Protein AF-I1ZFX1-F1 (afdb_monomer_lite)

Sequence (145 aa):
DFDRLTKVFKNWYSTNLETKEHALRGWNWGKAEFGKAELAFNVQNRPAFEIPYSEISNTNLAGKNEVAVEFSLPAGGDEGANGSLGGAKGKGKKAGAGKDQLVEMRFYIPGTTTKKETMEDGEAPSDAEDEEEQNAANLFYDTLM

Secondary structure (DSSP, 8-state):
-HHHHHHHIIIII-------PPP-S-----EEEE-SSEEEEEETTEEEEEEEGGGEEEEEEEETTEEEEEEP--SSS---TT-TTTGGGSTTTTTTSSSSPP-EEEEE--SEEE------S-----------EEEHHHHHHHHT-

Structure (mmCIF, N/CA/C/O backbone):
data_AF-I1ZFX1-F1
#
_entry.id   AF-I1ZFX1-F1
#
loop_
_atom_site.group_PDB
_atom_site.id
_atom_site.type_symbol
_atom_site.label_atom_id
_atom_site.label_alt_id
_atom_site.label_comp_id
_atom_site.label_asym_id
_atom_site.label_entity_id
_atom_site.la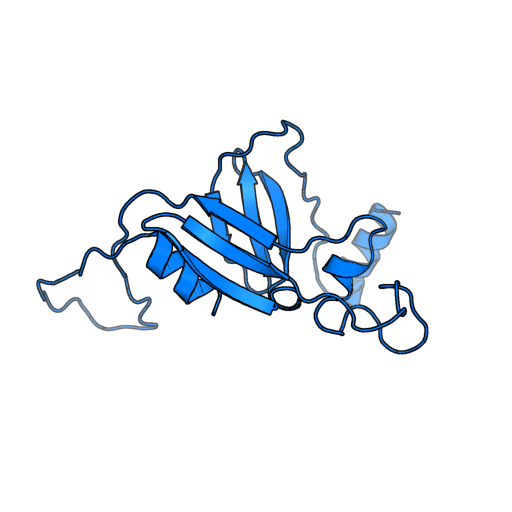bel_seq_id
_atom_site.pdbx_PDB_ins_code
_atom_site.Cartn_x
_atom_site.Cartn_y
_atom_site.Cartn_z
_atom_site.occupancy
_atom_site.B_iso_or_equiv
_atom_site.auth_seq_id
_atom_site.auth_comp_id
_atom_site.auth_asym_id
_atom_site.auth_atom_id
_atom_site.pdbx_PDB_model_num
ATOM 1 N N . ASP A 1 1 ? 14.882 -0.072 -22.836 1.00 90.94 1 ASP A N 1
ATOM 2 C CA . ASP A 1 1 ? 15.106 -1.305 -22.040 1.00 90.94 1 ASP A CA 1
ATOM 3 C C . ASP A 1 1 ? 13.920 -2.250 -21.917 1.00 90.94 1 ASP A C 1
ATOM 5 O O . ASP A 1 1 ? 14.157 -3.452 -21.917 1.00 90.94 1 ASP A O 1
ATOM 9 N N . PHE A 1 2 ? 12.677 -1.765 -21.838 1.00 93.88 2 PHE A N 1
ATOM 10 C CA . PHE A 1 2 ? 11.494 -2.612 -21.622 1.00 93.88 2 PHE A CA 1
ATOM 11 C C . PHE A 1 2 ? 11.383 -3.820 -22.576 1.00 93.88 2 PHE A C 1
ATOM 13 O O . PHE A 1 2 ? 11.286 -4.953 -22.110 1.00 93.88 2 PHE A O 1
ATOM 20 N N . ASP A 1 3 ? 11.508 -3.625 -23.893 1.00 95.75 3 ASP A N 1
ATOM 21 C CA . ASP A 1 3 ? 11.422 -4.730 -24.868 1.00 95.75 3 ASP A CA 1
ATOM 22 C C . ASP A 1 3 ? 12.538 -5.768 -24.699 1.00 95.75 3 ASP A C 1
ATOM 24 O O . ASP A 1 3 ? 12.346 -6.968 -24.912 1.00 95.75 3 ASP A O 1
ATOM 28 N N . ARG A 1 4 ? 13.728 -5.304 -24.304 1.00 97.00 4 ARG A N 1
ATOM 29 C CA . ARG A 1 4 ? 14.879 -6.167 -24.033 1.00 97.00 4 ARG A CA 1
ATOM 30 C C . ARG A 1 4 ? 14.625 -7.008 -22.784 1.00 97.00 4 ARG A C 1
ATOM 32 O O . ARG A 1 4 ? 14.828 -8.217 -22.832 1.00 97.00 4 ARG A O 1
ATOM 39 N N . LEU A 1 5 ? 14.145 -6.391 -21.704 1.00 96.88 5 LEU A N 1
ATOM 40 C CA . LEU A 1 5 ? 13.791 -7.089 -20.466 1.00 96.88 5 LEU A CA 1
ATOM 41 C C . LEU A 1 5 ? 12.642 -8.075 -20.694 1.00 96.88 5 LEU A C 1
ATOM 43 O O . LEU A 1 5 ? 12.754 -9.227 -20.298 1.00 96.88 5 LEU A O 1
ATOM 47 N N . THR A 1 6 ? 11.600 -7.682 -21.424 1.00 97.00 6 THR A N 1
ATOM 48 C CA . THR A 1 6 ? 10.469 -8.560 -21.762 1.00 97.00 6 THR A CA 1
ATOM 49 C C . THR A 1 6 ? 10.938 -9.847 -22.443 1.00 97.00 6 THR A C 1
ATOM 51 O O . THR A 1 6 ? 10.527 -10.940 -22.059 1.00 97.00 6 THR A O 1
ATOM 54 N N . LYS A 1 7 ? 11.860 -9.744 -23.413 1.00 97.12 7 LYS A N 1
ATOM 55 C CA . LYS A 1 7 ? 12.458 -10.918 -24.069 1.00 97.12 7 LYS A CA 1
ATOM 56 C C . LYS A 1 7 ? 13.261 -11.782 -23.097 1.00 97.12 7 LYS A C 1
ATOM 58 O O . LYS A 1 7 ? 13.152 -13.000 -23.155 1.00 97.12 7 LYS A O 1
ATOM 63 N N . VAL A 1 8 ? 14.049 -11.175 -22.209 1.00 97.62 8 VAL A N 1
ATOM 64 C CA . VAL A 1 8 ? 14.838 -11.900 -21.197 1.00 97.62 8 VAL A CA 1
ATOM 65 C C . VAL A 1 8 ? 13.930 -12.671 -20.239 1.00 97.62 8 VAL A C 1
ATOM 67 O O . VAL A 1 8 ? 14.115 -13.873 -20.067 1.00 97.62 8 VAL A O 1
ATOM 70 N N . PHE A 1 9 ? 12.917 -12.016 -19.667 1.00 97.31 9 PHE A N 1
ATOM 71 C CA . PHE A 1 9 ? 11.991 -12.653 -18.730 1.00 97.31 9 PHE A CA 1
ATOM 72 C C . PHE A 1 9 ? 11.197 -13.785 -19.375 1.00 97.31 9 PHE A C 1
ATOM 74 O O . PHE A 1 9 ? 11.099 -14.873 -18.803 1.00 97.31 9 PHE A O 1
ATOM 81 N N . LYS A 1 10 ? 10.735 -13.574 -20.609 1.00 96.81 10 LYS A N 1
ATOM 82 C CA . LYS A 1 10 ? 10.026 -14.604 -21.361 1.00 96.81 10 LYS A CA 1
ATOM 83 C C . LYS A 1 10 ? 10.921 -15.796 -21.698 1.00 96.81 10 LYS A C 1
ATOM 85 O O . LYS A 1 10 ? 10.506 -16.932 -21.512 1.00 96.81 10 LYS A O 1
ATOM 90 N N . ASN A 1 11 ? 12.139 -15.550 -22.182 1.00 96.94 11 ASN A N 1
ATOM 91 C CA . ASN A 1 11 ? 13.005 -16.618 -22.681 1.00 96.94 11 ASN A CA 1
ATOM 92 C C . ASN A 1 11 ? 13.703 -17.402 -21.566 1.00 96.94 11 ASN A C 1
ATOM 94 O O . ASN A 1 11 ? 13.947 -18.591 -21.737 1.00 96.94 11 ASN A O 1
ATOM 98 N N . TRP A 1 12 ? 14.088 -16.747 -20.468 1.00 97.69 12 TRP A N 1
ATOM 99 C CA . TRP A 1 12 ? 14.933 -17.363 -19.435 1.00 97.69 12 TRP A CA 1
ATOM 100 C C . TRP A 1 12 ? 14.183 -17.700 -18.152 1.00 97.69 12 TRP A C 1
ATOM 102 O O . TRP A 1 12 ? 14.554 -18.655 -17.477 1.00 97.69 12 TRP A O 1
ATOM 112 N N . TYR A 1 13 ? 13.128 -16.953 -17.822 1.00 96.75 13 TYR A N 1
ATOM 113 C CA . TYR A 1 13 ? 12.346 -17.172 -16.602 1.00 96.75 13 TYR A CA 1
ATOM 114 C C . TYR A 1 13 ? 10.946 -17.727 -16.881 1.00 96.75 13 TYR A C 1
ATOM 116 O O . TYR A 1 13 ? 10.249 -18.090 -15.943 1.00 96.75 13 TYR A O 1
ATOM 124 N N . SER A 1 14 ? 10.548 -17.846 -18.156 1.00 96.94 14 SER A N 1
ATOM 125 C CA . SER A 1 14 ? 9.189 -18.241 -18.563 1.00 96.94 14 SER A CA 1
ATOM 126 C C . SER A 1 14 ? 8.096 -17.354 -17.951 1.00 96.94 14 SER A C 1
ATOM 128 O O . SER A 1 14 ? 6.978 -17.804 -17.714 1.00 96.94 14 SER A O 1
ATOM 130 N N . THR A 1 15 ? 8.419 -16.079 -17.718 1.00 95.94 15 THR A N 1
ATOM 131 C CA . THR A 1 15 ? 7.538 -15.110 -17.056 1.00 95.94 15 THR A CA 1
ATOM 132 C C . THR A 1 15 ? 7.232 -13.950 -17.994 1.00 95.94 15 THR A C 1
ATOM 134 O O . THR A 1 15 ? 8.124 -13.427 -18.665 1.00 95.94 15 THR A O 1
ATOM 137 N N . ASN A 1 16 ? 5.973 -13.513 -18.021 1.00 95.56 16 ASN A N 1
ATOM 138 C CA . ASN A 1 16 ? 5.588 -12.294 -18.723 1.00 95.56 16 ASN A CA 1
ATOM 139 C C . ASN A 1 16 ? 5.927 -11.076 -17.857 1.00 95.56 16 ASN A C 1
ATOM 141 O O . ASN A 1 16 ? 5.533 -11.009 -16.696 1.00 95.56 16 ASN A O 1
ATOM 145 N N . LEU A 1 17 ? 6.664 -10.116 -18.419 1.00 95.31 17 LEU A N 1
ATOM 146 C CA . LEU A 1 17 ? 6.922 -8.842 -17.756 1.00 95.31 17 LEU A CA 1
ATOM 147 C C . LEU A 1 17 ? 5.696 -7.937 -17.921 1.00 95.31 17 LEU A C 1
ATOM 149 O O . LEU A 1 17 ? 5.394 -7.505 -19.032 1.00 95.31 17 LEU A O 1
ATOM 153 N N . GLU A 1 18 ? 4.995 -7.669 -16.825 1.00 93.31 18 GLU A N 1
ATOM 154 C CA . GLU A 1 18 ? 3.764 -6.879 -16.829 1.00 93.31 18 GLU A CA 1
ATOM 155 C C . GLU A 1 18 ? 4.039 -5.378 -16.679 1.00 93.31 18 GLU A C 1
ATOM 157 O O . GLU A 1 18 ? 4.926 -4.950 -15.936 1.00 93.31 18 GLU A O 1
ATOM 162 N N . THR A 1 19 ? 3.249 -4.557 -17.374 1.00 93.50 19 THR A N 1
ATOM 163 C CA . THR A 1 19 ? 3.225 -3.106 -17.165 1.00 93.50 19 THR A CA 1
ATOM 164 C C . THR A 1 19 ? 2.211 -2.782 -16.073 1.00 93.50 19 THR A C 1
ATOM 166 O O . THR A 1 19 ? 1.006 -2.838 -16.308 1.00 93.50 19 THR A O 1
ATOM 169 N N . LYS A 1 20 ? 2.697 -2.434 -14.878 1.00 92.50 20 LYS A N 1
ATOM 170 C CA . LYS A 1 20 ? 1.866 -2.018 -13.740 1.00 92.50 20 LYS A CA 1
ATOM 171 C C . LYS A 1 20 ? 1.864 -0.489 -13.650 1.00 92.50 20 LYS A C 1
ATOM 173 O O . LYS A 1 20 ? 2.904 0.108 -13.391 1.00 92.50 20 LYS A O 1
ATOM 178 N N . GLU A 1 21 ? 0.719 0.145 -13.905 1.00 94.06 21 GLU A N 1
ATOM 179 C CA . GLU A 1 21 ? 0.563 1.600 -13.759 1.00 94.06 21 GLU A CA 1
ATOM 180 C C . GLU A 1 21 ? 0.096 1.975 -12.349 1.00 94.06 21 GLU A C 1
ATOM 182 O O . GLU A 1 21 ? -0.942 1.493 -11.886 1.00 94.06 21 GLU A O 1
ATOM 187 N N . HIS A 1 22 ? 0.806 2.904 -11.706 1.00 95.69 22 HIS A N 1
ATOM 188 C CA . HIS A 1 22 ? 0.440 3.424 -10.388 1.00 95.69 22 HIS A CA 1
ATOM 189 C C . HIS A 1 22 ? -0.608 4.543 -10.447 1.00 95.69 22 HIS A C 1
ATOM 191 O O . HIS A 1 22 ? -0.761 5.257 -11.444 1.00 95.69 22 HIS A O 1
ATOM 197 N N . ALA A 1 23 ? -1.349 4.715 -9.353 1.00 95.81 23 ALA A N 1
ATOM 198 C CA . ALA A 1 23 ? -2.310 5.798 -9.193 1.00 95.81 23 ALA A CA 1
ATOM 199 C C . ALA A 1 23 ? -1.596 7.138 -8.944 1.00 95.81 23 ALA A C 1
ATOM 201 O O . ALA A 1 23 ? -0.923 7.320 -7.937 1.00 95.81 23 ALA A O 1
ATOM 202 N N . LEU A 1 24 ? -1.806 8.117 -9.830 1.00 95.12 24 LEU A N 1
ATOM 203 C CA . LEU A 1 24 ? -1.152 9.437 -9.754 1.00 95.12 24 LEU A CA 1
ATOM 204 C C . LEU A 1 24 ? -2.059 10.558 -9.219 1.00 95.12 24 LEU A C 1
ATOM 206 O O . LEU A 1 24 ? -1.671 11.720 -9.201 1.00 95.12 24 LEU A O 1
ATOM 210 N N . ARG A 1 25 ? -3.291 10.235 -8.802 1.00 92.38 25 ARG A N 1
ATOM 211 C CA . ARG A 1 25 ? -4.285 11.237 -8.366 1.00 92.38 25 ARG A CA 1
ATOM 212 C C . ARG A 1 25 ? -4.029 11.803 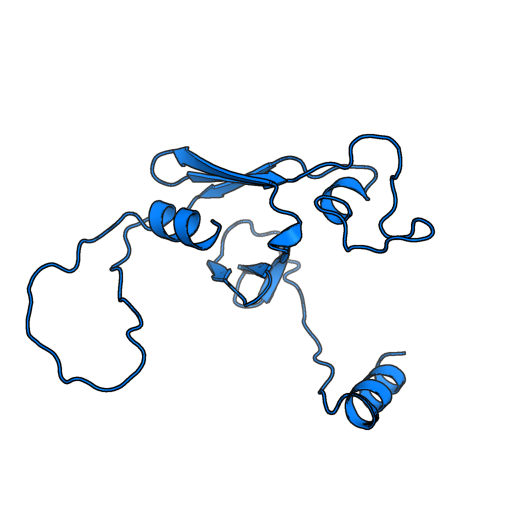-6.966 1.00 92.38 25 ARG A C 1
ATOM 214 O O . ARG A 1 25 ? -4.644 12.803 -6.613 1.00 92.38 25 ARG A O 1
ATOM 221 N N . GLY A 1 26 ? -3.187 11.148 -6.165 1.00 93.12 26 GLY A N 1
ATOM 222 C CA . GLY A 1 26 ? -2.895 11.557 -4.785 1.00 93.12 26 GLY A CA 1
ATOM 223 C C . GLY A 1 26 ? -4.054 11.365 -3.798 1.00 93.12 26 GLY A C 1
ATOM 224 O O . GLY A 1 26 ? -4.051 11.968 -2.731 1.00 93.12 26 GLY A O 1
ATOM 225 N N . TRP A 1 27 ? -5.064 10.561 -4.143 1.00 97.06 27 TRP A N 1
ATOM 226 C CA . TRP A 1 27 ? -6.152 10.232 -3.221 1.00 97.06 27 TRP A CA 1
ATOM 227 C C . TRP A 1 27 ? -5.656 9.290 -2.125 1.00 97.06 27 TRP A C 1
ATOM 229 O O . TRP A 1 27 ? -4.926 8.342 -2.402 1.00 97.06 27 TRP A O 1
ATOM 239 N N . ASN A 1 28 ? -6.100 9.530 -0.894 1.00 95.62 28 ASN A N 1
ATOM 240 C CA . ASN A 1 28 ? -5.742 8.742 0.285 1.00 95.62 28 ASN A CA 1
ATOM 241 C C . ASN A 1 28 ? -6.846 7.760 0.720 1.00 95.62 28 ASN A C 1
ATOM 243 O O . ASN A 1 28 ? -6.791 7.231 1.826 1.00 95.62 28 ASN A O 1
ATOM 247 N N . TRP A 1 29 ? -7.850 7.516 -0.127 1.00 95.62 29 TRP A N 1
ATOM 248 C CA . TRP A 1 29 ? -8.898 6.519 0.102 1.00 95.62 29 TRP A CA 1
ATOM 249 C C . TRP A 1 29 ? -8.893 5.470 -1.008 1.00 95.62 29 TRP A C 1
ATOM 251 O O . TRP A 1 29 ? -8.628 5.767 -2.175 1.00 95.62 29 TRP A O 1
ATOM 261 N N . GLY A 1 30 ? -9.204 4.233 -0.639 1.00 95.12 30 GLY A N 1
ATOM 262 C CA . GLY A 1 30 ? -9.028 3.092 -1.520 1.00 95.12 30 GLY A CA 1
ATOM 263 C C . GLY A 1 30 ? -9.278 1.775 -0.806 1.00 95.12 30 GLY A C 1
ATOM 264 O O . GLY A 1 30 ? -9.979 1.729 0.205 1.00 95.12 30 GLY A O 1
ATOM 265 N N . LYS A 1 31 ? -8.703 0.708 -1.351 1.00 93.69 31 LYS A N 1
ATOM 266 C CA . LYS A 1 31 ? -8.743 -0.631 -0.767 1.00 93.69 31 LYS A CA 1
ATOM 267 C C . LYS A 1 31 ? -7.331 -1.121 -0.528 1.00 93.69 31 LYS A C 1
ATOM 269 O O . LYS A 1 31 ? -6.472 -0.966 -1.388 1.00 93.69 31 LYS A O 1
ATOM 274 N N . ALA A 1 32 ? -7.120 -1.730 0.622 1.00 93.31 32 ALA A N 1
ATOM 275 C CA . ALA A 1 32 ? -5.930 -2.512 0.857 1.00 93.31 32 ALA A CA 1
ATOM 276 C C . ALA A 1 32 ? -6.139 -3.945 0.362 1.00 93.31 32 ALA A C 1
ATOM 278 O O . ALA A 1 32 ? -7.138 -4.577 0.701 1.00 93.31 32 ALA A O 1
ATOM 279 N N . GLU A 1 33 ? -5.193 -4.445 -0.421 1.00 93.69 33 GLU A N 1
ATOM 280 C CA . GLU A 1 33 ? -5.165 -5.815 -0.916 1.00 93.69 33 GLU A CA 1
ATOM 281 C C . GLU A 1 33 ? -3.904 -6.516 -0.420 1.00 93.69 33 GLU A C 1
ATOM 283 O O . GLU A 1 33 ? -2.790 -6.000 -0.534 1.00 93.69 33 GLU A O 1
ATOM 288 N N . PHE A 1 34 ? -4.096 -7.705 0.142 1.00 93.44 34 PHE A N 1
ATOM 289 C CA . PHE A 1 34 ? -3.025 -8.538 0.665 1.00 93.44 34 PHE A CA 1
ATOM 290 C C . PHE A 1 34 ? -2.545 -9.481 -0.433 1.00 93.44 34 PHE A C 1
ATOM 292 O O . PHE A 1 34 ? -3.245 -10.415 -0.823 1.00 93.44 34 PHE A O 1
ATOM 299 N N . GLY A 1 35 ? -1.364 -9.195 -0.975 1.00 92.81 35 GLY A N 1
ATOM 300 C CA . GLY A 1 35 ? -0.682 -10.071 -1.913 1.00 92.81 35 GLY A CA 1
ATOM 301 C C . GLY A 1 35 ? 0.134 -11.144 -1.194 1.00 92.81 35 GLY A C 1
ATOM 302 O O . GLY A 1 35 ? 0.159 -11.250 0.025 1.00 92.81 35 GLY A O 1
ATOM 303 N N . LYS A 1 36 ? 0.885 -11.938 -1.962 1.00 91.62 36 LYS A N 1
ATOM 304 C CA . LYS A 1 36 ? 1.744 -12.988 -1.390 1.00 91.62 36 LYS A CA 1
ATOM 305 C C . LYS A 1 36 ? 2.921 -12.439 -0.569 1.00 91.62 36 LYS A C 1
ATOM 307 O O . LYS A 1 36 ? 3.395 -13.109 0.341 1.00 91.62 36 LYS A O 1
ATOM 312 N N . ALA A 1 37 ? 3.452 -11.277 -0.943 1.00 90.69 37 ALA A N 1
ATOM 313 C CA . ALA A 1 37 ? 4.684 -10.726 -0.367 1.00 90.69 37 ALA A CA 1
ATOM 314 C C . ALA A 1 37 ? 4.572 -9.249 0.040 1.00 90.69 37 ALA A C 1
ATOM 316 O O . ALA A 1 37 ? 5.522 -8.689 0.594 1.00 90.69 37 ALA A O 1
ATOM 317 N N . GLU A 1 38 ? 3.445 -8.611 -0.267 1.00 93.44 38 GLU A N 1
ATOM 318 C CA . GLU A 1 38 ? 3.246 -7.180 -0.084 1.00 93.44 38 GLU A CA 1
ATOM 319 C C . GLU A 1 38 ? 1.774 -6.841 0.148 1.00 93.44 38 GLU A C 1
ATOM 321 O O . GLU A 1 38 ? 0.873 -7.485 -0.388 1.00 93.44 38 GLU A O 1
ATOM 326 N N . LEU A 1 39 ? 1.558 -5.784 0.921 1.00 95.06 39 LEU A N 1
ATOM 327 C CA . LEU A 1 39 ? 0.300 -5.065 1.033 1.00 95.06 39 LEU A CA 1
ATOM 328 C C . LEU A 1 39 ? 0.253 -3.993 -0.063 1.00 95.06 39 LEU A C 1
ATOM 330 O O . LEU A 1 39 ? 1.110 -3.110 -0.088 1.00 95.06 39 LEU A O 1
ATOM 334 N N . ALA A 1 40 ? -0.751 -4.028 -0.937 1.00 96.38 40 ALA A N 1
ATOM 335 C CA . ALA A 1 40 ? -0.972 -3.009 -1.962 1.00 96.38 40 ALA A CA 1
ATOM 336 C C . ALA A 1 40 ? -2.153 -2.108 -1.583 1.00 96.38 40 ALA A C 1
ATOM 338 O O . ALA A 1 40 ? -3.255 -2.593 -1.329 1.00 96.38 40 ALA A O 1
ATOM 339 N N . PHE A 1 41 ? -1.952 -0.788 -1.570 1.00 97.19 41 PHE A N 1
ATOM 340 C CA . PHE A 1 41 ? -3.050 0.163 -1.393 1.00 97.19 41 PHE A CA 1
ATOM 341 C C . PHE A 1 41 ? -3.540 0.654 -2.754 1.00 97.19 41 PHE A C 1
ATOM 343 O O . PHE A 1 41 ? -2.868 1.437 -3.425 1.00 97.19 41 PHE A O 1
ATOM 350 N N . ASN A 1 42 ? -4.720 0.201 -3.165 1.00 96.31 42 ASN A N 1
ATOM 351 C CA . ASN A 1 42 ? -5.300 0.477 -4.469 1.00 96.31 42 ASN A CA 1
ATOM 352 C C . ASN A 1 42 ? -6.268 1.662 -4.437 1.00 96.31 42 ASN A C 1
ATOM 354 O O . ASN A 1 42 ? -7.263 1.672 -3.709 1.00 96.31 42 ASN A O 1
ATOM 358 N N . VAL A 1 43 ? -6.042 2.618 -5.335 1.00 96.81 43 VAL A N 1
ATOM 359 C CA . VAL A 1 43 ? -6.932 3.743 -5.626 1.00 96.81 43 VAL A CA 1
ATOM 360 C C . VAL A 1 43 ? -7.523 3.518 -7.014 1.00 96.81 43 VAL A C 1
ATOM 362 O O . VAL A 1 43 ? -6.806 3.532 -8.012 1.00 96.81 43 VAL A O 1
ATOM 365 N N . GLN A 1 44 ? -8.838 3.298 -7.095 1.00 93.50 44 GLN A N 1
ATOM 366 C CA . GLN A 1 44 ? -9.528 2.955 -8.352 1.00 93.50 44 GLN A CA 1
ATOM 367 C C . GLN A 1 44 ? -8.883 1.772 -9.107 1.00 93.50 44 GLN A C 1
ATOM 369 O O . GLN A 1 44 ? -8.639 1.857 -10.309 1.00 93.50 44 GLN A O 1
ATOM 374 N N . ASN A 1 45 ? -8.609 0.670 -8.398 1.00 91.88 45 ASN A N 1
ATOM 375 C CA . ASN A 1 45 ? -7.991 -0.554 -8.937 1.00 91.88 45 ASN A CA 1
ATOM 376 C C . ASN A 1 45 ? -6.577 -0.358 -9.519 1.00 91.88 45 ASN A C 1
ATOM 378 O O . ASN A 1 45 ? -6.121 -1.170 -10.320 1.00 91.88 45 ASN A O 1
ATOM 382 N N . ARG A 1 46 ? -5.885 0.719 -9.136 1.00 94.88 46 ARG A N 1
ATOM 383 C CA . ARG A 1 46 ? -4.467 0.935 -9.438 1.00 94.88 46 ARG A CA 1
ATOM 384 C C . ARG A 1 46 ? -3.691 1.070 -8.131 1.00 94.88 46 ARG A C 1
ATOM 386 O O . ARG A 1 46 ? -4.158 1.814 -7.264 1.00 94.88 46 ARG A O 1
ATOM 393 N N . PRO A 1 47 ? -2.525 0.426 -7.980 1.00 96.25 47 PRO A N 1
ATOM 394 C CA . PRO A 1 47 ? -1.713 0.577 -6.778 1.00 96.25 47 PRO A CA 1
ATOM 395 C C . PRO A 1 47 ? -1.244 2.025 -6.647 1.00 96.25 47 PRO A C 1
ATOM 397 O O . PRO A 1 47 ? -0.690 2.599 -7.581 1.00 96.25 47 PRO A O 1
ATOM 400 N N . ALA A 1 48 ? -1.481 2.646 -5.499 1.00 96.81 48 ALA A N 1
ATOM 401 C CA . ALA A 1 48 ? -0.836 3.903 -5.140 1.00 96.81 48 ALA A CA 1
ATOM 402 C C . ALA A 1 48 ? 0.567 3.633 -4.588 1.00 96.81 48 ALA A C 1
ATOM 404 O O . ALA A 1 48 ? 1.522 4.293 -4.988 1.00 96.81 48 ALA A O 1
ATOM 405 N N . PHE A 1 49 ? 0.688 2.639 -3.708 1.00 95.94 49 PHE A N 1
ATOM 406 C CA . PHE A 1 49 ? 1.952 2.164 -3.158 1.00 95.94 49 PHE A CA 1
ATOM 407 C C . PHE A 1 49 ? 1.837 0.703 -2.714 1.00 95.94 49 PHE A C 1
ATOM 409 O O . PHE A 1 49 ? 0.736 0.190 -2.482 1.00 95.94 49 PHE A O 1
ATOM 416 N N . GLU A 1 50 ? 2.993 0.070 -2.547 1.00 95.44 50 GLU A N 1
ATOM 417 C CA . GLU A 1 50 ? 3.140 -1.287 -2.042 1.00 95.44 50 GLU A CA 1
ATOM 418 C C . GLU A 1 50 ? 4.096 -1.318 -0.844 1.00 95.44 50 GLU A C 1
ATOM 420 O O . GLU A 1 50 ? 5.161 -0.696 -0.859 1.00 95.44 50 GLU A O 1
ATOM 425 N N . ILE A 1 51 ? 3.715 -2.056 0.198 1.00 93.94 51 ILE A N 1
ATOM 426 C CA . ILE A 1 51 ? 4.516 -2.275 1.401 1.00 93.94 51 ILE A CA 1
ATOM 427 C C . ILE A 1 51 ? 4.899 -3.757 1.462 1.00 93.94 51 ILE A C 1
ATOM 429 O O . ILE A 1 51 ? 4.036 -4.597 1.725 1.00 93.94 51 ILE A O 1
ATOM 433 N N . PRO A 1 52 ? 6.179 -4.110 1.250 1.00 92.69 52 PRO A N 1
ATOM 434 C CA . PRO A 1 52 ? 6.645 -5.477 1.441 1.00 92.69 52 PRO A CA 1
ATOM 435 C C . PRO A 1 52 ? 6.546 -5.889 2.911 1.00 92.69 52 PRO A C 1
ATOM 437 O O . PRO A 1 52 ? 7.009 -5.153 3.784 1.00 92.69 52 PRO A O 1
ATOM 440 N N . TYR A 1 53 ? 6.052 -7.096 3.191 1.00 90.56 53 TYR A N 1
ATOM 441 C CA . TYR A 1 53 ? 5.931 -7.588 4.573 1.00 90.56 53 TYR A CA 1
ATOM 442 C C . TYR A 1 53 ? 7.282 -7.652 5.298 1.00 90.56 53 TYR A C 1
ATOM 444 O O . TYR A 1 53 ? 7.364 -7.433 6.501 1.00 90.56 53 TYR A O 1
ATOM 452 N N . SER A 1 54 ? 8.374 -7.857 4.554 1.00 87.88 54 SER A N 1
ATOM 453 C CA . SER A 1 54 ? 9.736 -7.855 5.097 1.00 87.88 54 SER A CA 1
ATOM 454 C C . SER A 1 54 ? 10.195 -6.506 5.666 1.00 87.88 54 SER A C 1
ATOM 456 O O . SER A 1 54 ? 11.207 -6.465 6.358 1.00 87.88 54 SER A O 1
ATOM 458 N N . GLU A 1 55 ? 9.519 -5.401 5.345 1.00 88.31 55 GLU A N 1
ATOM 459 C CA . GLU A 1 55 ? 9.843 -4.069 5.874 1.00 88.31 55 GLU A CA 1
ATOM 460 C C . GLU A 1 55 ? 9.045 -3.725 7.139 1.00 88.31 55 GLU A C 1
ATOM 462 O O . GLU A 1 55 ? 9.422 -2.803 7.866 1.00 88.31 55 GLU A O 1
ATOM 467 N N . ILE A 1 56 ? 7.977 -4.476 7.428 1.00 90.88 56 ILE A N 1
ATOM 468 C CA . ILE A 1 56 ? 7.120 -4.243 8.588 1.00 90.88 56 ILE A CA 1
ATOM 469 C C . ILE A 1 56 ? 7.832 -4.765 9.840 1.00 90.88 56 ILE A C 1
ATOM 471 O O . ILE A 1 56 ? 8.201 -5.937 9.953 1.00 90.88 56 ILE A O 1
ATOM 475 N N . SER A 1 57 ? 8.072 -3.864 10.788 1.00 90.38 57 SER A N 1
ATOM 476 C CA . SER A 1 57 ? 8.646 -4.190 12.090 1.00 90.38 57 SER A CA 1
ATOM 477 C C . SER A 1 57 ? 7.612 -4.831 12.991 1.00 90.38 57 SER A C 1
ATOM 479 O O . SER A 1 57 ? 7.868 -5.895 13.555 1.00 90.38 57 SER A O 1
ATOM 481 N N . ASN A 1 58 ? 6.484 -4.140 13.106 1.00 91.06 58 ASN A N 1
ATOM 482 C CA . ASN A 1 58 ? 5.422 -4.388 14.052 1.00 91.06 58 ASN A CA 1
ATOM 483 C C . ASN A 1 58 ? 4.126 -3.790 13.492 1.00 91.06 58 ASN A C 1
ATOM 485 O O . ASN A 1 58 ? 4.155 -2.808 12.746 1.00 91.06 58 ASN A O 1
ATOM 489 N N . THR A 1 59 ? 3.002 -4.368 13.882 1.00 92.75 59 THR A N 1
ATOM 490 C CA . THR A 1 59 ? 1.668 -3.862 13.560 1.00 92.75 59 THR A CA 1
ATOM 491 C C . THR A 1 59 ? 0.941 -3.661 14.885 1.00 92.75 59 THR A C 1
ATOM 493 O O . THR A 1 59 ? 1.181 -4.405 15.832 1.00 92.75 59 THR A O 1
ATOM 496 N N . ASN A 1 60 ? 0.080 -2.652 14.993 1.00 92.81 60 ASN A N 1
ATOM 497 C CA . ASN A 1 60 ? -0.688 -2.386 16.207 1.00 92.81 60 ASN A CA 1
ATOM 498 C C . ASN A 1 60 ? -2.109 -1.910 15.880 1.00 92.81 60 ASN A C 1
ATOM 500 O O . ASN A 1 60 ? -2.316 -1.116 14.962 1.00 92.81 60 ASN A O 1
ATOM 504 N N . LEU A 1 61 ? -3.088 -2.346 16.671 1.00 90.12 61 LEU A N 1
ATOM 505 C CA . LEU A 1 61 ? -4.437 -1.782 16.678 1.00 90.12 61 LEU A CA 1
ATOM 506 C C . LEU A 1 61 ? -4.413 -0.463 17.462 1.00 90.12 61 LEU A C 1
ATOM 508 O O . LEU A 1 61 ? -4.611 -0.427 18.675 1.00 90.12 61 LEU A O 1
ATOM 512 N N . ALA A 1 62 ? -4.142 0.637 16.759 1.00 78.81 62 ALA A N 1
ATOM 513 C CA . ALA A 1 62 ? -4.020 1.974 17.343 1.00 78.81 62 ALA A CA 1
ATOM 514 C C . ALA A 1 62 ? -5.373 2.585 17.765 1.00 78.81 62 ALA A C 1
ATOM 516 O O . ALA A 1 62 ? -5.412 3.570 18.503 1.00 78.81 62 ALA A O 1
ATOM 517 N N . GLY A 1 63 ? -6.489 2.004 17.320 1.00 81.69 63 GLY A N 1
ATOM 518 C CA . GLY A 1 63 ? -7.841 2.407 17.693 1.00 81.69 63 GLY A CA 1
ATOM 519 C C . GLY A 1 63 ? -8.890 1.423 17.178 1.00 81.69 63 GLY A C 1
ATOM 520 O O . GLY A 1 63 ? -8.559 0.429 16.540 1.00 81.69 63 GLY A O 1
ATOM 521 N N . LYS A 1 64 ? -10.180 1.711 17.413 1.00 83.94 64 LYS A N 1
ATOM 522 C CA . LYS A 1 64 ? -11.281 0.802 17.027 1.00 83.94 64 LYS A CA 1
ATOM 523 C C . LYS A 1 64 ? -11.265 0.450 15.533 1.00 83.94 64 LYS A C 1
ATOM 525 O O . LYS A 1 64 ? -11.600 -0.670 15.188 1.00 83.94 64 LYS A O 1
ATOM 530 N N . ASN A 1 65 ? -10.885 1.396 14.676 1.00 91.94 65 ASN A N 1
ATOM 531 C CA . ASN A 1 65 ? -10.856 1.244 13.218 1.00 91.94 65 ASN A CA 1
ATOM 532 C C . ASN A 1 65 ? -9.506 1.705 12.639 1.00 91.94 65 ASN A C 1
ATOM 534 O O . ASN A 1 65 ? -9.453 2.170 11.504 1.00 91.94 65 ASN A O 1
ATOM 538 N N . GLU A 1 66 ? -8.436 1.686 13.433 1.00 93.50 66 GLU A N 1
ATOM 539 C CA . GLU A 1 66 ? -7.136 2.230 13.034 1.00 93.50 66 GLU A CA 1
ATOM 540 C C . GLU A 1 66 ? -6.043 1.196 13.272 1.00 93.50 66 GLU A C 1
ATOM 542 O O . GLU A 1 66 ? -5.889 0.695 14.387 1.00 93.50 66 GLU A O 1
ATOM 547 N N . VAL A 1 67 ? -5.283 0.899 12.221 1.00 94.88 67 VAL A N 1
ATOM 548 C CA . VAL A 1 67 ? -4.146 -0.019 12.274 1.00 94.88 67 VAL A CA 1
ATOM 549 C C . VAL A 1 67 ? -2.877 0.759 11.962 1.00 94.88 67 VAL A C 1
ATOM 551 O O . VAL A 1 67 ? -2.757 1.355 10.890 1.00 94.88 67 VAL A O 1
ATOM 554 N N . ALA A 1 68 ? -1.943 0.760 12.906 1.00 95.75 68 ALA A N 1
ATOM 555 C CA . ALA A 1 68 ? -0.607 1.307 12.746 1.00 95.75 68 ALA A CA 1
ATOM 556 C C . ALA A 1 68 ? 0.348 0.215 12.249 1.00 95.75 68 ALA A C 1
ATOM 558 O O . ALA A 1 68 ? 0.373 -0.896 12.776 1.00 95.75 68 ALA A O 1
ATOM 559 N N . VAL A 1 69 ? 1.130 0.551 11.231 1.00 94.88 69 VAL A N 1
ATOM 560 C CA . VAL A 1 69 ? 2.184 -0.265 10.634 1.00 94.88 69 VAL A CA 1
ATOM 561 C C . VAL A 1 69 ? 3.499 0.456 10.891 1.00 94.88 69 VAL A C 1
ATOM 563 O O . VAL A 1 69 ? 3.733 1.544 10.361 1.00 94.88 69 VAL A O 1
ATOM 566 N N . GLU A 1 70 ? 4.344 -0.136 11.724 1.00 93.88 70 GLU A N 1
ATOM 567 C CA . GLU A 1 70 ? 5.651 0.399 12.096 1.00 93.88 70 GLU A CA 1
ATOM 568 C C . GLU A 1 70 ? 6.737 -0.259 11.246 1.00 93.88 70 GLU A C 1
ATOM 570 O O . GLU A 1 70 ? 6.739 -1.476 11.044 1.00 93.88 70 GLU A O 1
ATOM 575 N N . PHE A 1 71 ? 7.696 0.527 10.771 1.00 91.19 71 PHE A N 1
ATOM 576 C CA . PHE A 1 71 ? 8.768 0.056 9.898 1.00 91.19 71 PHE A CA 1
ATOM 577 C C . PHE A 1 71 ? 10.074 -0.108 10.664 1.00 91.19 71 PHE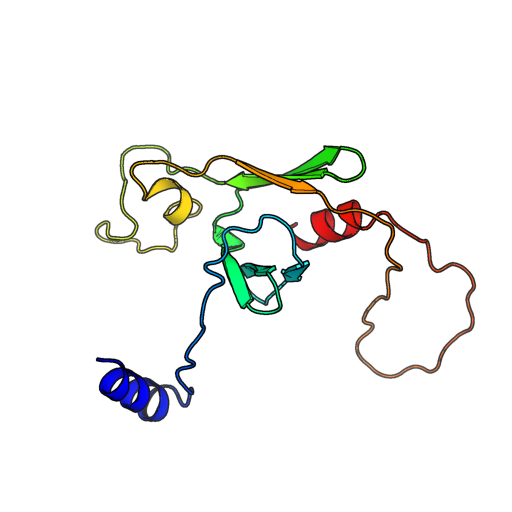 A C 1
ATOM 579 O O . PHE A 1 71 ? 10.388 0.650 11.583 1.00 91.19 71 PHE A O 1
ATOM 586 N N . SER A 1 72 ? 10.860 -1.117 10.289 1.00 81.56 72 SER A N 1
ATOM 587 C CA . SER A 1 72 ? 12.200 -1.263 10.852 1.00 81.56 72 SER A CA 1
ATOM 588 C C . SER A 1 72 ? 13.112 -0.235 10.187 1.00 81.56 72 SER A C 1
ATOM 590 O O . SER A 1 72 ? 13.101 -0.100 8.968 1.00 81.56 72 SER A O 1
ATOM 592 N N . LEU A 1 73 ? 13.925 0.472 10.965 1.00 80.50 73 LEU A N 1
ATOM 593 C CA . LEU A 1 73 ? 14.983 1.330 10.432 1.00 80.50 73 LEU A CA 1
ATOM 594 C C . LEU A 1 73 ? 16.337 0.644 10.654 1.00 80.50 73 LEU A C 1
ATOM 596 O O . LEU A 1 73 ? 16.522 -0.007 11.688 1.00 80.50 73 LEU A O 1
ATOM 600 N N . PRO A 1 74 ? 17.292 0.751 9.715 1.00 71.44 74 PRO A N 1
ATOM 601 C CA . PRO A 1 74 ? 18.604 0.153 9.887 1.00 71.44 74 PRO A CA 1
ATOM 602 C C . PRO A 1 74 ? 19.320 0.817 11.069 1.00 71.44 74 PRO A C 1
ATOM 604 O O . PRO A 1 74 ? 19.501 2.034 11.114 1.00 71.44 74 PRO A O 1
ATOM 607 N N . ALA A 1 75 ? 19.740 0.004 12.039 1.00 61.16 75 ALA A N 1
ATOM 608 C CA . ALA A 1 75 ? 20.545 0.467 13.158 1.00 61.16 75 ALA A CA 1
ATOM 609 C C . ALA A 1 75 ? 21.981 0.724 12.677 1.00 61.16 75 ALA A C 1
ATOM 611 O O . ALA A 1 75 ? 22.805 -0.185 12.623 1.00 61.16 75 ALA A O 1
ATOM 612 N N . GLY A 1 76 ? 22.263 1.980 12.334 1.00 56.56 76 GLY A N 1
ATOM 613 C CA . GLY A 1 76 ? 23.612 2.486 12.102 1.00 56.56 76 GLY A CA 1
ATOM 614 C C . GLY A 1 76 ? 24.037 2.495 10.639 1.00 56.56 76 GLY A C 1
ATOM 615 O O . GLY A 1 76 ? 24.464 1.471 10.124 1.00 56.56 76 GLY A O 1
ATOM 616 N N . GLY A 1 77 ? 23.986 3.680 10.020 1.00 53.03 77 GLY A N 1
ATOM 617 C CA . GLY A 1 77 ? 24.861 4.152 8.931 1.00 53.03 77 GLY A CA 1
ATOM 618 C C . GLY A 1 77 ? 24.946 3.360 7.618 1.00 53.03 77 GLY A C 1
ATOM 619 O O . GLY A 1 77 ? 25.511 3.874 6.657 1.00 53.03 77 GLY A O 1
ATOM 620 N N . ASP A 1 78 ? 24.407 2.143 7.533 1.00 56.81 78 ASP A N 1
ATOM 621 C CA . ASP A 1 78 ? 24.290 1.353 6.305 1.00 56.81 78 ASP A CA 1
ATOM 622 C C . ASP A 1 78 ? 23.057 1.845 5.529 1.00 56.81 78 ASP A C 1
ATOM 624 O O . ASP A 1 78 ? 22.031 1.175 5.414 1.00 56.81 78 ASP A O 1
ATOM 628 N N . GLU A 1 79 ? 23.144 3.093 5.064 1.00 52.72 79 GLU A N 1
ATOM 629 C CA . GLU A 1 79 ? 22.077 3.893 4.442 1.00 52.72 79 GLU A CA 1
ATOM 630 C C . GLU A 1 79 ? 21.802 3.496 2.979 1.00 52.72 79 GLU A C 1
ATOM 632 O O . GLU A 1 79 ? 21.510 4.333 2.127 1.00 52.72 79 GLU A O 1
ATOM 637 N N . GLY A 1 80 ? 21.922 2.213 2.632 1.00 52.97 80 GLY A N 1
ATOM 638 C CA . GLY A 1 80 ? 21.845 1.803 1.236 1.00 52.97 80 GLY A CA 1
ATOM 639 C C . GLY A 1 80 ? 21.223 0.439 1.000 1.00 52.97 80 GLY A C 1
ATOM 640 O O . GLY A 1 80 ? 21.828 -0.594 1.275 1.00 52.97 80 GLY A O 1
ATOM 641 N N . ALA A 1 81 ? 20.103 0.419 0.272 1.00 53.69 81 ALA A N 1
ATOM 642 C CA . ALA A 1 81 ? 19.669 -0.772 -0.469 1.00 53.69 81 ALA A CA 1
ATOM 643 C C . ALA A 1 81 ? 20.722 -1.241 -1.510 1.00 53.69 81 ALA A C 1
ATOM 645 O O . ALA A 1 81 ? 20.674 -2.386 -1.958 1.00 53.69 81 ALA A O 1
ATOM 646 N N . ASN A 1 82 ? 21.685 -0.367 -1.850 1.00 50.56 82 ASN A N 1
ATOM 647 C CA . ASN A 1 82 ? 22.820 -0.598 -2.753 1.00 50.56 82 ASN A CA 1
ATOM 648 C C . ASN A 1 82 ? 24.166 -0.872 -2.036 1.00 50.56 82 ASN A C 1
ATOM 650 O O . ASN A 1 82 ? 25.206 -0.905 -2.694 1.00 50.56 82 ASN A O 1
ATOM 654 N N . GLY A 1 83 ? 24.175 -1.051 -0.709 1.00 48.91 83 GLY A N 1
ATOM 655 C CA . GLY A 1 83 ? 25.390 -1.303 0.074 1.00 48.91 83 GLY A CA 1
ATOM 656 C C . GLY A 1 83 ? 26.056 -2.652 -0.236 1.00 48.91 83 GLY A C 1
ATOM 657 O O . GLY A 1 83 ? 25.391 -3.683 -0.388 1.00 48.91 83 GLY A O 1
ATOM 658 N N . SER A 1 84 ? 27.389 -2.625 -0.334 1.00 47.75 84 SER A N 1
ATOM 659 C CA . SER A 1 84 ? 28.276 -3.771 -0.568 1.00 47.75 84 SER A CA 1
ATOM 660 C C . SER A 1 84 ? 27.928 -4.955 0.351 1.00 47.75 84 SER A C 1
ATOM 662 O O . SER A 1 84 ? 27.991 -4.838 1.569 1.00 47.75 84 SER A O 1
ATOM 664 N N . LEU A 1 85 ? 27.601 -6.105 -0.256 1.00 44.44 85 LEU A N 1
ATOM 665 C CA . LEU A 1 85 ? 27.539 -7.443 0.365 1.00 44.44 85 LEU A CA 1
ATOM 666 C C . LEU A 1 85 ? 26.320 -7.792 1.252 1.00 44.44 85 LEU A C 1
ATOM 668 O O . LEU A 1 85 ? 26.440 -8.625 2.147 1.00 44.44 85 LEU A O 1
ATOM 672 N N . GLY A 1 86 ? 25.120 -7.270 0.965 1.00 49.34 86 GLY A N 1
ATOM 673 C CA . GLY A 1 86 ? 23.896 -7.775 1.628 1.00 49.34 86 GLY A CA 1
ATOM 674 C C . GLY A 1 86 ? 22.578 -7.664 0.857 1.00 49.34 86 GLY A C 1
ATOM 675 O O . GLY A 1 86 ? 21.655 -8.438 1.118 1.00 49.34 86 GLY A O 1
ATOM 676 N N . GLY A 1 87 ? 22.481 -6.748 -0.114 1.00 53.78 87 GLY A N 1
ATOM 677 C CA . GLY A 1 87 ? 21.249 -6.497 -0.871 1.00 53.78 87 GLY A CA 1
ATOM 678 C C . GLY A 1 87 ? 20.054 -6.078 0.002 1.00 53.78 87 GLY A C 1
ATOM 679 O O . GLY A 1 87 ? 20.143 -5.988 1.228 1.00 53.78 87 GLY A O 1
ATOM 680 N N . ALA A 1 88 ? 18.899 -5.857 -0.630 1.00 53.41 88 ALA A N 1
ATOM 681 C CA . ALA A 1 88 ? 17.619 -5.509 0.008 1.00 53.41 88 ALA A CA 1
ATOM 682 C C . ALA A 1 88 ? 16.998 -6.649 0.859 1.00 53.41 88 ALA A C 1
ATOM 684 O O . ALA A 1 88 ? 15.780 -6.781 0.925 1.00 53.41 88 ALA A O 1
ATOM 685 N N . LYS A 1 89 ? 17.828 -7.520 1.451 1.00 53.34 89 LYS A N 1
ATOM 686 C CA . LYS A 1 89 ? 17.420 -8.693 2.240 1.00 53.34 89 LYS A CA 1
ATOM 687 C C . LYS A 1 89 ? 17.427 -8.452 3.753 1.00 53.34 89 LYS A C 1
ATOM 689 O O . LYS A 1 89 ? 16.991 -9.321 4.499 1.00 53.34 89 LYS A O 1
ATOM 694 N N . GLY A 1 90 ? 17.948 -7.314 4.212 1.00 61.62 90 GLY A N 1
ATOM 695 C CA . GLY A 1 90 ? 17.889 -6.924 5.622 1.00 61.62 90 GLY A CA 1
ATOM 696 C C . GLY A 1 90 ? 16.568 -6.230 5.945 1.00 61.62 90 GLY A C 1
ATOM 697 O O . GLY A 1 90 ? 16.145 -5.360 5.184 1.00 61.62 90 GLY A O 1
ATOM 698 N N . LYS A 1 91 ? 15.945 -6.599 7.071 1.00 68.00 91 LYS A N 1
ATOM 699 C CA . LYS A 1 91 ? 14.727 -5.958 7.586 1.00 68.00 91 LYS A CA 1
ATOM 700 C C . LYS A 1 91 ? 14.956 -4.445 7.715 1.00 68.00 91 LYS A C 1
ATOM 702 O O . LYS A 1 91 ? 15.958 -4.033 8.298 1.00 68.00 91 LYS A O 1
ATOM 707 N N . GLY A 1 92 ? 14.060 -3.636 7.154 1.00 68.69 92 GLY A N 1
ATOM 708 C CA . GLY A 1 92 ? 14.106 -2.176 7.268 1.00 68.69 92 GLY A CA 1
ATOM 709 C C . GLY A 1 92 ? 15.033 -1.442 6.298 1.00 68.69 92 GLY A C 1
ATOM 710 O O . GLY A 1 92 ? 15.145 -0.216 6.349 1.00 68.69 92 GLY A O 1
ATOM 711 N N . LYS A 1 93 ? 15.716 -2.158 5.395 1.00 78.06 93 LYS A N 1
ATOM 712 C CA . LYS A 1 93 ? 16.646 -1.523 4.453 1.00 78.06 93 LYS A CA 1
ATOM 713 C C . LYS A 1 93 ? 15.938 -0.651 3.421 1.00 78.06 93 LYS A C 1
ATOM 715 O O . LYS A 1 93 ? 16.558 0.295 2.951 1.00 78.06 93 LYS A O 1
ATOM 720 N N . LYS A 1 94 ? 14.685 -0.937 3.043 1.00 84.38 94 LYS A N 1
ATOM 721 C CA . LYS A 1 94 ? 13.955 -0.091 2.083 1.00 84.38 94 LYS A CA 1
ATOM 722 C C . LYS A 1 94 ? 13.359 1.128 2.776 1.00 84.38 94 LYS A C 1
ATOM 724 O O . LYS A 1 94 ? 13.490 2.225 2.241 1.00 84.38 94 LYS A O 1
ATOM 729 N N . ALA A 1 95 ? 12.776 0.953 3.964 1.00 84.50 95 ALA A N 1
ATOM 730 C CA . ALA A 1 95 ? 12.201 2.055 4.741 1.00 84.50 95 ALA A CA 1
ATOM 731 C C . ALA A 1 95 ? 13.248 3.113 5.148 1.00 84.50 95 ALA A C 1
ATOM 733 O O . ALA A 1 95 ? 12.942 4.304 5.185 1.00 84.50 95 ALA A O 1
ATOM 734 N N . GLY A 1 96 ? 14.494 2.685 5.394 1.00 80.81 96 GLY A N 1
ATOM 735 C CA . GLY A 1 96 ? 15.615 3.558 5.753 1.00 80.81 96 GLY A CA 1
ATOM 736 C C . GLY A 1 96 ? 16.547 3.986 4.611 1.00 80.81 96 GLY A C 1
ATOM 737 O O . GLY A 1 96 ? 17.504 4.704 4.885 1.00 80.81 96 GLY A O 1
ATOM 738 N N . ALA A 1 97 ? 16.323 3.551 3.362 1.00 82.00 97 ALA A N 1
ATOM 739 C CA . ALA A 1 97 ? 17.208 3.880 2.229 1.00 82.00 97 ALA A CA 1
ATOM 740 C C . ALA A 1 97 ? 17.008 5.299 1.673 1.00 82.00 97 ALA A C 1
ATOM 742 O O . ALA A 1 97 ? 17.861 5.805 0.942 1.00 82.00 97 ALA A O 1
ATOM 743 N N . GLY A 1 98 ? 15.859 5.918 1.949 1.00 79.31 98 GLY A N 1
ATOM 744 C CA . GLY A 1 98 ? 15.597 7.304 1.583 1.00 79.31 98 GLY A CA 1
ATOM 745 C C . GLY A 1 98 ? 16.297 8.276 2.530 1.00 79.31 98 GLY A C 1
ATOM 746 O O . GLY A 1 98 ? 16.535 7.960 3.693 1.00 79.31 98 GLY A O 1
ATOM 747 N N . LYS A 1 99 ? 16.571 9.496 2.045 1.00 83.62 99 LYS A N 1
ATOM 748 C CA . LYS A 1 99 ? 16.973 10.612 2.919 1.00 83.62 99 LYS A CA 1
ATOM 749 C C . LYS A 1 99 ? 15.910 10.866 3.993 1.00 83.62 99 LYS A C 1
ATOM 751 O O . LYS A 1 99 ? 16.245 11.106 5.148 1.00 83.62 99 LYS A O 1
ATOM 756 N N . ASP A 1 100 ? 14.647 10.796 3.581 1.00 87.06 100 ASP A N 1
ATOM 757 C CA . ASP A 1 100 ? 13.495 10.787 4.471 1.00 87.06 100 ASP A CA 1
ATOM 758 C C . ASP A 1 100 ? 13.117 9.330 4.745 1.00 87.06 100 ASP A C 1
ATOM 760 O O . ASP A 1 100 ? 12.888 8.551 3.815 1.00 87.06 100 ASP A O 1
ATOM 764 N N . GLN A 1 101 ? 13.096 8.962 6.022 1.00 88.19 101 GLN A N 1
ATOM 765 C CA . GLN A 1 101 ? 12.890 7.586 6.458 1.00 88.19 101 GLN A CA 1
ATOM 766 C C . GLN A 1 101 ? 11.433 7.365 6.858 1.00 88.19 101 GLN A C 1
ATOM 768 O O . GLN A 1 101 ? 10.859 8.148 7.619 1.00 88.19 101 GLN A O 1
ATOM 773 N N . LEU A 1 102 ? 10.835 6.287 6.352 1.00 90.25 102 LEU A N 1
ATOM 774 C CA . LEU A 1 102 ? 9.463 5.916 6.683 1.00 90.25 102 LEU A CA 1
ATOM 775 C C . LEU A 1 102 ? 9.446 5.189 8.032 1.00 90.25 102 LEU A C 1
ATOM 777 O O . LEU A 1 102 ? 10.051 4.130 8.159 1.00 90.25 102 LEU A O 1
ATOM 781 N N . VAL A 1 103 ? 8.768 5.762 9.029 1.00 92.12 103 VAL A N 1
ATOM 782 C CA . VAL A 1 103 ? 8.767 5.243 10.412 1.00 92.12 103 VAL A CA 1
ATOM 783 C C . VAL A 1 103 ? 7.467 4.519 10.750 1.00 92.12 103 VAL A C 1
ATOM 785 O O . VAL A 1 103 ? 7.487 3.400 11.253 1.00 92.12 103 VAL A O 1
ATOM 788 N N . GLU A 1 104 ? 6.333 5.148 10.452 1.00 94.88 104 GLU A N 1
ATOM 789 C CA . GLU A 1 104 ? 5.002 4.639 10.778 1.00 94.88 104 GLU A CA 1
ATOM 790 C C . GLU A 1 104 ? 4.012 5.047 9.681 1.00 94.88 104 GLU A C 1
ATOM 792 O O . GLU A 1 104 ? 4.086 6.150 9.133 1.00 94.88 104 GLU A O 1
ATOM 797 N N . MET A 1 105 ? 3.064 4.162 9.383 1.00 95.12 105 MET A N 1
ATOM 798 C CA . MET A 1 105 ? 1.876 4.457 8.588 1.00 95.12 105 MET A CA 1
ATOM 799 C C . MET A 1 105 ? 0.631 3.997 9.328 1.00 95.12 105 MET A C 1
ATOM 801 O O . MET A 1 105 ? 0.640 2.945 9.957 1.00 95.12 105 MET A O 1
ATOM 805 N N . ARG A 1 106 ? -0.462 4.755 9.221 1.00 95.75 106 ARG A N 1
ATOM 806 C CA . ARG A 1 106 ? -1.734 4.393 9.851 1.00 95.75 106 ARG A CA 1
ATOM 807 C C . ARG A 1 106 ? -2.845 4.303 8.828 1.00 95.75 106 ARG A C 1
ATOM 809 O O . ARG A 1 106 ? -3.031 5.215 8.022 1.00 95.75 106 ARG A O 1
ATOM 816 N N . PHE A 1 107 ? -3.586 3.206 8.884 1.00 95.56 107 PHE A N 1
ATOM 817 C CA . PHE A 1 107 ? -4.719 2.932 8.016 1.00 95.56 107 PHE A CA 1
ATOM 818 C C . PHE A 1 107 ? -6.009 3.011 8.812 1.00 95.56 107 PHE A C 1
ATOM 820 O O . PHE A 1 107 ? -6.151 2.360 9.845 1.00 95.56 107 PHE A O 1
ATOM 827 N N . TYR A 1 108 ? -6.968 3.772 8.292 1.00 95.94 108 TYR A N 1
ATOM 828 C CA . TYR A 1 108 ? -8.337 3.730 8.776 1.00 95.94 108 TYR A CA 1
ATOM 829 C C . TYR A 1 108 ? -9.106 2.638 8.026 1.00 95.94 108 TYR A C 1
ATOM 831 O O . TYR A 1 108 ? -9.300 2.736 6.813 1.00 95.94 108 TYR A O 1
ATOM 839 N N . ILE A 1 109 ? -9.542 1.607 8.748 1.00 94.44 109 ILE A N 1
ATOM 840 C CA . ILE A 1 109 ? -10.277 0.453 8.226 1.00 94.44 109 ILE A CA 1
ATOM 841 C C . ILE A 1 109 ? -11.698 0.485 8.819 1.00 94.44 109 ILE A C 1
ATOM 843 O O . ILE A 1 109 ? -11.900 0.052 9.955 1.00 94.44 109 ILE A O 1
ATOM 847 N N . PRO A 1 110 ? -12.698 1.041 8.111 1.00 90.69 110 PRO A N 1
ATOM 848 C CA . PRO A 1 110 ? -14.067 1.080 8.609 1.00 90.69 110 PRO A CA 1
ATOM 849 C C . PRO A 1 110 ? -14.790 -0.263 8.449 1.00 90.69 110 PRO A C 1
ATOM 851 O O . PRO A 1 110 ? -14.577 -0.985 7.478 1.00 90.69 110 PRO A O 1
ATOM 854 N N . GLY A 1 111 ? -15.754 -0.506 9.338 1.00 88.75 111 GLY A N 1
ATOM 855 C CA . GLY A 1 111 ? -16.761 -1.558 9.189 1.00 88.75 111 GLY A CA 1
ATOM 856 C C . GLY A 1 111 ? -16.418 -2.884 9.868 1.00 88.75 111 GLY A C 1
ATOM 857 O O . GLY A 1 111 ? -15.426 -3.016 10.586 1.00 88.75 111 GLY A O 1
ATOM 858 N N . THR A 1 112 ? -17.297 -3.857 9.659 1.00 83.88 112 THR A N 1
ATOM 859 C CA . THR A 1 112 ? -17.162 -5.246 10.103 1.00 83.88 112 THR A CA 1
ATOM 860 C C . THR A 1 112 ? -16.987 -6.158 8.891 1.00 83.88 112 THR A C 1
ATOM 862 O O . THR A 1 112 ? -17.315 -5.792 7.762 1.00 83.88 112 THR A O 1
ATOM 865 N N . THR A 1 113 ? -16.408 -7.330 9.114 1.00 79.38 113 THR A N 1
ATOM 866 C CA . THR A 1 113 ? -16.184 -8.361 8.106 1.00 79.38 113 THR A CA 1
ATOM 867 C C . THR A 1 113 ? -16.534 -9.717 8.702 1.00 79.38 113 THR A C 1
ATOM 869 O O . THR A 1 113 ? -16.240 -9.992 9.864 1.00 79.38 113 THR A O 1
ATOM 872 N N . THR A 1 114 ? -17.153 -10.576 7.904 1.00 74.62 114 THR A N 1
ATOM 873 C CA . THR A 1 114 ? -17.436 -11.965 8.268 1.00 74.62 114 THR A CA 1
ATOM 874 C C . THR A 1 114 ? -16.179 -12.790 8.010 1.00 74.62 114 THR A C 1
ATOM 876 O O . THR A 1 114 ? -15.639 -12.777 6.897 1.00 74.62 114 THR A O 1
ATOM 879 N N . LYS A 1 115 ? -15.665 -13.484 9.027 1.00 58.84 115 LYS A N 1
ATOM 880 C CA . LYS A 1 115 ? -14.495 -14.357 8.884 1.00 58.84 115 LYS A CA 1
ATOM 881 C C . LYS A 1 115 ? -14.906 -15.625 8.130 1.00 58.84 115 LYS A C 1
ATOM 883 O O . LYS A 1 115 ? -15.248 -16.628 8.737 1.00 58.84 115 LYS A O 1
ATOM 888 N N . LYS A 1 116 ? -14.891 -15.588 6.797 1.00 52.06 116 LYS A N 1
ATOM 889 C CA . LYS A 1 116 ? -15.029 -16.811 6.002 1.00 52.06 116 LYS A CA 1
ATOM 890 C C . LYS A 1 116 ? -13.683 -17.519 6.011 1.00 52.06 116 LYS A C 1
ATOM 892 O O . LYS A 1 116 ? -12.769 -17.107 5.300 1.00 52.06 116 LYS A O 1
ATOM 897 N N . GLU A 1 117 ? -13.537 -18.532 6.857 1.00 42.31 117 GLU A N 1
ATOM 898 C CA . GLU A 1 117 ? -12.403 -19.444 6.767 1.00 42.31 117 GLU A CA 1
ATOM 899 C C . GLU A 1 117 ? -12.379 -20.020 5.347 1.00 42.31 117 GLU A C 1
ATOM 901 O O . GLU A 1 117 ? -13.305 -20.710 4.921 1.00 42.31 117 GLU A O 1
ATOM 906 N N . THR A 1 118 ? -11.343 -19.707 4.569 1.00 37.78 118 THR A N 1
ATOM 907 C CA . THR A 1 118 ? -11.007 -20.500 3.386 1.00 37.78 118 THR A CA 1
ATOM 908 C C . THR A 1 118 ? -10.523 -21.856 3.881 1.00 37.78 118 THR A C 1
ATOM 910 O O . THR A 1 118 ? -9.322 -22.077 4.019 1.00 37.78 118 THR A O 1
ATOM 913 N N . MET A 1 119 ? -11.467 -22.744 4.195 1.00 34.44 119 MET A N 1
ATOM 914 C CA . MET A 1 119 ? -11.202 -24.173 4.248 1.00 34.44 119 MET A CA 1
ATOM 915 C C . MET A 1 119 ? -10.922 -24.628 2.818 1.00 34.44 119 MET A C 1
ATOM 917 O O . MET A 1 119 ? -11.766 -24.530 1.924 1.00 34.44 119 MET A O 1
ATOM 921 N N . GLU A 1 120 ? -9.681 -25.037 2.596 1.00 38.84 120 GLU A N 1
ATOM 922 C CA . GLU A 1 120 ? -9.265 -25.752 1.405 1.00 38.84 120 GLU A CA 1
ATOM 923 C C . GLU A 1 120 ? -9.957 -27.130 1.418 1.00 38.84 120 GLU A C 1
ATOM 925 O O . GLU A 1 120 ? -9.810 -27.893 2.368 1.00 38.84 120 GLU A O 1
ATOM 930 N N . ASP A 1 121 ? -10.709 -27.402 0.350 1.00 39.47 121 ASP A N 1
ATOM 931 C CA . ASP A 1 121 ? -11.204 -28.708 -0.106 1.00 39.47 121 ASP A CA 1
ATOM 932 C C . ASP A 1 121 ? -12.346 -29.411 0.682 1.00 39.47 121 ASP A C 1
ATOM 934 O O . ASP A 1 121 ? -12.140 -30.189 1.607 1.00 39.47 121 ASP A O 1
ATOM 938 N N . GLY A 1 122 ? -13.580 -29.270 0.172 1.00 46.06 122 GLY A N 1
ATOM 939 C CA . GLY A 1 122 ? -14.354 -30.472 -0.174 1.00 46.06 122 GLY A CA 1
ATOM 940 C C . GLY A 1 122 ? -15.512 -30.973 0.702 1.00 46.06 122 GLY A C 1
ATOM 941 O O . GLY A 1 122 ? -16.071 -32.004 0.330 1.00 46.06 122 GLY A O 1
ATOM 942 N N . GLU A 1 123 ? -15.957 -30.301 1.769 1.00 33.28 123 GLU A N 1
ATOM 943 C CA . GLU A 1 123 ? -17.144 -30.751 2.533 1.00 33.28 123 GLU A CA 1
ATOM 944 C C . GLU A 1 123 ? -18.346 -29.791 2.438 1.00 33.28 123 GLU A C 1
ATOM 946 O O . GLU A 1 123 ? -18.225 -28.568 2.487 1.00 33.28 123 GLU A O 1
ATOM 951 N N . ALA A 1 124 ? -19.529 -30.379 2.218 1.00 37.97 124 ALA A N 1
ATOM 952 C CA . ALA A 1 124 ? -20.819 -29.707 2.052 1.00 37.97 124 ALA A CA 1
ATOM 953 C C . ALA A 1 124 ? -21.247 -28.953 3.334 1.00 37.97 124 ALA A C 1
ATOM 955 O O . ALA A 1 124 ? -20.833 -29.335 4.427 1.00 37.97 124 ALA A O 1
ATOM 956 N N . PRO A 1 125 ? -22.086 -27.901 3.231 1.00 41.47 125 PRO A N 1
ATOM 957 C CA . PRO A 1 125 ? -22.258 -26.931 4.303 1.00 41.47 125 PRO A CA 1
ATOM 958 C C . PRO A 1 125 ? -23.030 -27.557 5.466 1.00 41.47 125 PRO A C 1
ATOM 960 O O . PRO A 1 125 ? -24.197 -27.921 5.314 1.00 41.47 125 PRO A O 1
ATOM 963 N N . SER A 1 126 ? -22.402 -27.663 6.636 1.00 36.25 126 SER A N 1
ATOM 964 C CA . SER A 1 126 ? -23.153 -27.768 7.882 1.00 36.25 126 SER A CA 1
ATOM 965 C C . SER A 1 126 ? -23.603 -26.370 8.280 1.00 36.25 126 SER A C 1
ATOM 967 O O . SER A 1 126 ? -22.781 -25.502 8.569 1.00 36.25 126 SER A O 1
ATOM 969 N N . ASP A 1 127 ? -24.914 -26.189 8.252 1.00 46.22 127 ASP A N 1
ATOM 970 C CA . ASP A 1 127 ? -25.666 -25.076 8.815 1.00 46.22 127 ASP A CA 1
ATOM 971 C C . ASP A 1 127 ? -25.276 -24.907 10.296 1.00 46.22 127 ASP A C 1
ATOM 973 O O . ASP A 1 127 ? -25.667 -25.705 11.151 1.00 46.22 127 ASP A O 1
ATOM 977 N N . ALA A 1 128 ? -24.420 -23.927 10.581 1.00 37.78 128 ALA A N 1
ATOM 978 C CA . ALA A 1 128 ? -24.042 -23.531 11.928 1.00 37.78 128 ALA A CA 1
ATOM 979 C C . ALA A 1 128 ? -24.040 -22.003 11.984 1.00 37.78 128 ALA A C 1
ATOM 981 O O . ALA A 1 128 ? -23.134 -21.328 11.497 1.00 37.78 128 ALA A O 1
ATOM 982 N N . GLU A 1 129 ? -25.138 -21.494 12.530 1.00 44.03 129 GLU A N 1
ATOM 983 C CA . GLU A 1 129 ? -25.332 -20.136 13.012 1.00 44.03 129 GLU A CA 1
ATOM 984 C C . GLU A 1 129 ? -24.180 -19.760 13.958 1.00 44.03 129 GLU A C 1
ATOM 986 O O . GLU A 1 129 ? -24.089 -20.325 15.041 1.00 44.03 129 GLU A O 1
ATOM 991 N N . ASP A 1 130 ? -23.270 -18.898 13.492 1.00 42.91 130 ASP A N 1
ATOM 992 C CA . ASP A 1 130 ? -22.442 -17.936 14.249 1.00 42.91 130 ASP A CA 1
ATOM 993 C C . ASP A 1 130 ? -21.271 -17.482 13.346 1.00 42.91 130 ASP A C 1
ATOM 995 O O . ASP A 1 130 ? -20.093 -17.710 13.626 1.00 42.91 130 ASP A O 1
ATOM 999 N N . GLU A 1 131 ? -21.570 -16.832 12.210 1.00 52.34 131 GLU A N 1
ATOM 1000 C CA . GLU A 1 131 ? -20.550 -16.005 11.549 1.00 52.34 131 GLU A CA 1
ATOM 1001 C C . GLU A 1 131 ? -20.312 -14.788 12.457 1.00 52.34 131 GLU A C 1
ATOM 1003 O O . GLU A 1 131 ? -21.010 -13.780 12.348 1.00 52.34 131 GLU A O 1
ATOM 1008 N N . GLU A 1 132 ? -19.372 -14.892 13.403 1.00 61.22 132 GLU A N 1
ATOM 1009 C CA . GLU A 1 132 ? -18.988 -13.766 14.258 1.00 61.22 132 GLU A CA 1
ATOM 1010 C C . GLU A 1 132 ? -18.539 -12.594 13.369 1.00 61.22 132 GLU A C 1
ATOM 1012 O O . GLU A 1 132 ? -17.447 -12.590 12.787 1.00 61.22 132 GLU A O 1
ATOM 1017 N N . GLU A 1 133 ? -19.406 -11.585 13.232 1.00 71.50 133 GLU A N 1
ATOM 1018 C CA . GLU A 1 133 ? -19.055 -10.314 12.612 1.00 71.50 133 GLU A CA 1
ATOM 1019 C C . GLU A 1 133 ? -17.940 -9.669 13.437 1.00 71.50 133 GLU A C 1
ATOM 1021 O O . GLU A 1 133 ? -18.164 -9.099 14.508 1.00 71.50 133 GLU A O 1
ATOM 1026 N N . GLN A 1 134 ? -16.716 -9.737 12.925 1.00 80.38 134 GLN A N 1
ATOM 1027 C CA . GLN A 1 134 ? -15.566 -9.121 13.567 1.00 80.38 134 GLN A CA 1
ATOM 1028 C C . GLN A 1 134 ? -15.238 -7.779 12.919 1.00 80.38 134 GLN A C 1
ATOM 1030 O O . GLN A 1 134 ? -15.562 -7.508 11.763 1.00 80.38 134 GLN A O 1
ATOM 1035 N N . ASN A 1 135 ? -14.575 -6.903 13.669 1.00 86.75 135 ASN A N 1
ATOM 1036 C CA . ASN A 1 135 ? -14.126 -5.623 13.138 1.00 86.75 135 ASN A CA 1
ATOM 1037 C C . ASN A 1 135 ? -13.143 -5.845 11.971 1.00 86.75 135 ASN A C 1
ATOM 1039 O O . ASN A 1 135 ? -12.189 -6.613 12.100 1.00 86.75 135 ASN A O 1
ATOM 1043 N N . ALA A 1 136 ? -13.350 -5.154 10.847 1.00 89.56 136 ALA A N 1
ATOM 1044 C CA . ALA A 1 136 ? -12.482 -5.273 9.679 1.00 89.56 136 ALA A CA 1
ATOM 1045 C C . ALA A 1 136 ? -11.033 -4.835 9.969 1.00 89.56 136 ALA A C 1
ATOM 1047 O O . ALA A 1 136 ? -10.102 -5.376 9.376 1.00 89.56 136 ALA A O 1
ATOM 1048 N N . ALA A 1 137 ? -10.827 -3.912 10.914 1.00 90.12 137 ALA A N 1
ATOM 1049 C CA . ALA A 1 137 ? -9.502 -3.523 11.389 1.00 90.12 137 ALA A CA 1
ATOM 1050 C C . ALA A 1 137 ? -8.775 -4.671 12.104 1.00 90.12 137 ALA A C 1
ATOM 1052 O O . ALA A 1 137 ? -7.567 -4.807 11.932 1.00 90.12 137 ALA A O 1
ATOM 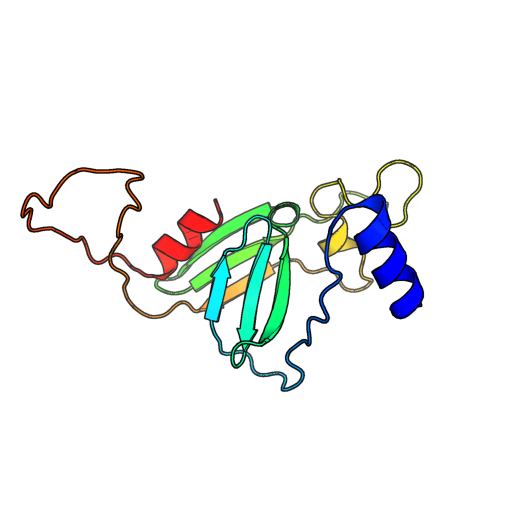1053 N N . ASN A 1 138 ? -9.497 -5.521 12.846 1.00 89.50 138 ASN A N 1
ATOM 1054 C CA . ASN A 1 138 ? -8.900 -6.686 13.506 1.00 89.50 138 ASN A CA 1
ATOM 1055 C C . ASN A 1 138 ? -8.433 -7.706 12.470 1.00 89.50 138 ASN A C 1
ATOM 1057 O O . ASN A 1 138 ? -7.283 -8.119 12.513 1.00 89.50 138 ASN A O 1
ATOM 1061 N N . LEU A 1 139 ? -9.272 -8.024 11.476 1.00 89.94 139 LEU A N 1
ATOM 1062 C CA . LEU A 1 139 ? -8.860 -8.915 10.388 1.00 89.94 139 LEU A CA 1
ATOM 1063 C C . LEU A 1 139 ? -7.649 -8.349 9.632 1.00 89.94 139 LEU A C 1
ATOM 1065 O O . LEU A 1 139 ? -6.716 -9.080 9.314 1.00 89.94 139 LEU A O 1
ATOM 1069 N N . PHE A 1 140 ? -7.660 -7.046 9.340 1.00 91.19 140 PHE A N 1
ATOM 1070 C CA . PHE A 1 140 ? -6.546 -6.377 8.674 1.00 91.19 140 PHE A CA 1
ATOM 1071 C C . PHE A 1 140 ? -5.248 -6.491 9.486 1.00 91.19 140 PHE A C 1
ATOM 1073 O O . PHE A 1 140 ? -4.202 -6.800 8.922 1.00 91.19 140 PHE A O 1
ATOM 1080 N N . TYR A 1 141 ? -5.325 -6.260 10.798 1.00 91.56 141 TYR A N 1
ATOM 1081 C CA . TYR A 1 141 ? -4.212 -6.429 11.729 1.00 91.56 141 TYR A CA 1
ATOM 1082 C C . TYR A 1 141 ? -3.704 -7.878 11.750 1.00 91.56 141 TYR A C 1
ATOM 1084 O O . TYR A 1 141 ? -2.511 -8.095 11.556 1.00 91.56 141 TYR A O 1
ATOM 1092 N N . ASP A 1 142 ? -4.604 -8.853 11.888 1.00 89.81 142 ASP A N 1
ATOM 1093 C CA . ASP A 1 142 ? -4.264 -10.280 11.938 1.00 89.81 142 ASP A CA 1
ATOM 1094 C C . ASP A 1 142 ? -3.604 -10.760 10.639 1.00 89.81 142 ASP A C 1
ATOM 1096 O O . ASP A 1 142 ? -2.728 -11.615 10.665 1.00 89.81 142 ASP A O 1
ATOM 1100 N N . THR A 1 143 ? -3.989 -10.188 9.494 1.00 89.50 143 THR A N 1
ATOM 1101 C CA . THR A 1 143 ? -3.414 -10.547 8.186 1.00 89.50 143 THR A CA 1
ATOM 1102 C C . THR A 1 143 ? -1.995 -9.985 7.994 1.00 89.50 143 THR A C 1
ATOM 1104 O O . THR A 1 143 ? -1.264 -10.439 7.116 1.00 89.50 143 THR A O 1
A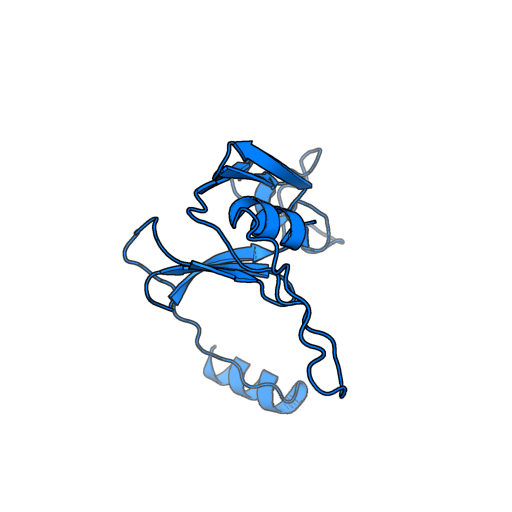TOM 1107 N N . LEU A 1 144 ? -1.591 -8.981 8.782 1.00 86.38 144 LEU A N 1
ATOM 1108 C CA . LEU A 1 144 ? -0.235 -8.414 8.762 1.00 86.38 144 LEU A CA 1
ATOM 1109 C C . LEU A 1 144 ? 0.726 -9.071 9.761 1.00 86.38 144 LEU A C 1
ATOM 1111 O O . LEU A 1 144 ? 1.913 -8.733 9.735 1.00 86.38 144 LEU A O 1
ATOM 1115 N N . MET A 1 145 ? 0.225 -9.932 10.650 1.00 76.12 145 MET A N 1
ATOM 1116 C CA . MET A 1 145 ? 1.015 -10.640 11.663 1.00 76.12 145 MET A CA 1
ATOM 1117 C C . MET A 1 145 ? 1.612 -11.934 11.102 1.00 76.12 145 MET A C 1
ATOM 1119 O O . MET A 1 145 ? 2.786 -12.214 11.437 1.00 76.12 145 MET A O 1
#

Radius of gyration: 19.26 Å; chains: 1; bounding box: 54×42×43 Å

Organism: NCBI:txid655981

pLDDT: mean 80.69, std 19.39, range [33.28, 97.69]

Foldseek 3Di:
DVVVVQCCCCPPVVDGDDDADADPPPDPDADWDDDPFWIFGDDPNHGNDIGGLLQFPAWDPPDLQKIKTFGDDDDDDQLDCPDPDDHPNHHNNVQRNDPDGNGMDMDGHDDWDFPDPPPPDDDDDDDDPDSPGHGPSVVVNVSSD

InterPro domains:
  IPR024954 SSRP1, dimerization domain 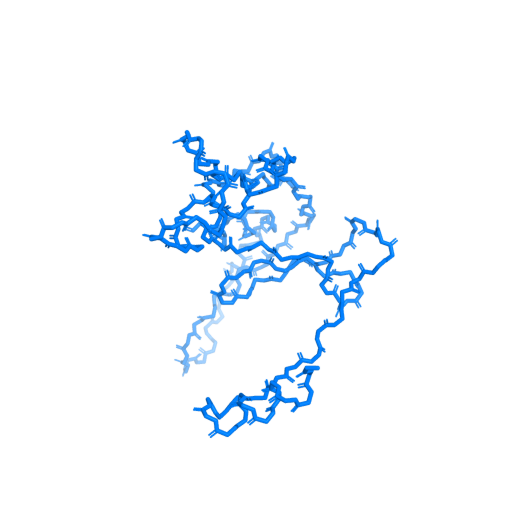[PF03531] (26-112)
  IPR038167 SSRP1 domain superfamily [G3DSA:2.30.29.220] (15-119)
  IPR050454 RTT106/SSRP1 Histone Chaperone/FACT Complex [PTHR45849] (1-145)